Protein AF-E2CKY0-F1 (afdb_monomer)

Nearest PDB structures (foldseek):
  1y82-assembly2_D  TM=6.711E-01  e=2.350E+00  Pyrococcus furiosus

Solvent-accessible surface area (backbone atoms only — not comparable to full-atom values): 5049 Å² total; per-residue (Å²): 132,88,82,55,73,88,53,53,86,46,39,42,77,46,92,91,43,99,62,66,40,72,28,69,67,52,54,51,50,52,48,26,45,76,68,63,34,68,43,75,38,84,72,47,70,72,50,56,60,44,34,77,80,50,74,56,69,37,81,41,46,66,75,83,44,71,77,82,75,67,78,75,74,82,80,80,81,130

Mean predicted aligned error: 12.24 Å

Secondary structure (DSSP, 8-state):
----GGGGGGEE--TTSSSPEEPHHHHHHHHHHHHTPPEE-S--HHHHHHHTTS--S-EE-TTTS-------------

Structure (mmCIF, N/CA/C/O backbone):
data_AF-E2CKY0-F1
#
_entry.id   AF-E2CKY0-F1
#
loop_
_atom_site.group_PDB
_atom_site.id
_atom_site.type_symbol
_atom_site.label_atom_id
_atom_site.label_alt_id
_atom_site.label_comp_id
_atom_site.label_asym_id
_atom_site.label_entity_id
_atom_site.label_seq_id
_atom_site.pdbx_PDB_ins_code
_atom_site.Cartn_x
_atom_site.Cartn_y
_atom_site.Cartn_z
_atom_site.occupancy
_atom_site.B_iso_or_equiv
_atom_site.auth_seq_id
_atom_site.auth_comp_id
_atom_site.auth_asym_id
_atom_site.auth_atom_id
_atom_site.pdbx_P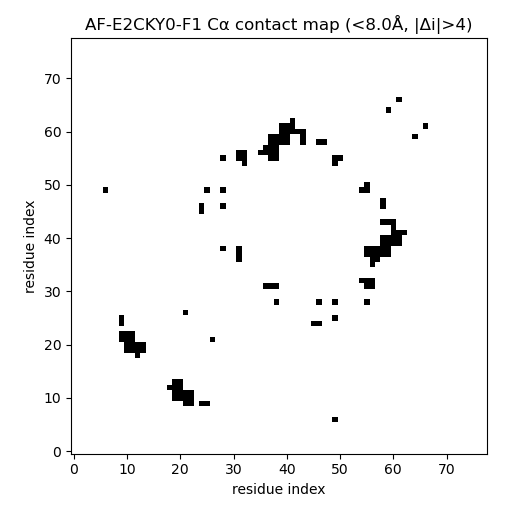DB_model_num
ATOM 1 N N . MET A 1 1 ? -12.472 -0.978 12.057 1.00 44.25 1 MET A N 1
ATOM 2 C CA . MET A 1 1 ? -11.111 -0.405 11.960 1.00 44.25 1 MET A CA 1
ATOM 3 C C . MET A 1 1 ? -10.161 -1.404 12.587 1.00 44.25 1 MET A C 1
ATOM 5 O O . MET A 1 1 ? -10.378 -1.768 13.733 1.00 44.25 1 MET A O 1
ATOM 9 N N . THR A 1 2 ? -9.208 -1.939 11.827 1.00 43.94 2 THR A N 1
ATOM 10 C CA . THR A 1 2 ? -8.272 -2.964 12.311 1.00 43.94 2 THR A CA 1
ATOM 11 C C . THR A 1 2 ? -7.272 -2.330 13.276 1.00 43.94 2 THR A C 1
ATOM 13 O O . THR A 1 2 ? -6.427 -1.532 12.875 1.00 43.94 2 THR A O 1
ATOM 16 N N . SER A 1 3 ? -7.404 -2.659 14.559 1.00 50.78 3 SER A N 1
ATOM 17 C CA . SER A 1 3 ? -6.585 -2.165 15.672 1.00 50.78 3 SER A CA 1
ATOM 18 C C . SER A 1 3 ? -5.255 -2.919 15.789 1.00 50.78 3 SER A C 1
ATOM 20 O O . SER A 1 3 ? -4.889 -3.362 16.876 1.00 50.78 3 SER A O 1
ATOM 22 N N . GLU A 1 4 ? -4.538 -3.105 14.681 1.00 61.75 4 GLU A N 1
ATOM 23 C CA . GLU A 1 4 ? -3.233 -3.769 14.707 1.00 61.75 4 GLU A CA 1
ATOM 24 C C . GLU A 1 4 ? -2.196 -2.839 15.341 1.00 61.75 4 GLU A C 1
ATOM 26 O O . GLU A 1 4 ? -1.767 -1.847 14.744 1.00 61.75 4 GLU A O 1
ATOM 31 N N . SER A 1 5 ? -1.808 -3.133 16.590 1.00 60.19 5 SER A N 1
ATOM 32 C CA . SER A 1 5 ? -0.887 -2.288 17.367 1.00 60.19 5 SER A CA 1
ATOM 33 C C . SER A 1 5 ? 0.463 -2.091 16.671 1.00 60.19 5 SER A C 1
ATOM 35 O O . SER A 1 5 ? 1.096 -1.059 16.880 1.00 60.19 5 SER A O 1
ATOM 37 N N . ALA A 1 6 ? 0.870 -3.021 15.803 1.00 60.94 6 ALA A N 1
ATOM 38 C CA . ALA A 1 6 ? 2.100 -2.930 15.023 1.00 60.94 6 ALA A CA 1
ATOM 39 C C . ALA A 1 6 ? 2.095 -1.811 13.967 1.00 60.94 6 ALA A C 1
ATOM 41 O O . ALA A 1 6 ? 3.158 -1.342 13.566 1.00 60.94 6 ALA A O 1
ATOM 42 N N . LEU A 1 7 ? 0.916 -1.351 13.540 1.00 61.19 7 LEU A N 1
ATOM 43 C CA . LEU A 1 7 ? 0.775 -0.297 12.535 1.00 61.19 7 LEU A CA 1
ATOM 44 C C . LEU A 1 7 ? 0.523 1.076 13.161 1.00 61.19 7 LEU A C 1
ATOM 46 O O . LEU A 1 7 ? 0.421 2.050 12.426 1.00 61.19 7 LEU A O 1
ATOM 50 N N . LYS A 1 8 ? 0.485 1.201 14.497 1.00 64.94 8 LYS A N 1
ATOM 51 C CA . LYS A 1 8 ? 0.319 2.497 15.187 1.00 64.94 8 LYS A CA 1
ATOM 52 C C . LYS A 1 8 ? 1.418 3.505 14.842 1.00 64.94 8 LYS A C 1
ATOM 54 O O . LYS A 1 8 ? 1.139 4.695 14.782 1.00 64.94 8 LYS A O 1
ATOM 59 N N . ASN A 1 9 ? 2.632 3.041 14.542 1.00 65.12 9 ASN A N 1
ATOM 60 C CA . ASN A 1 9 ? 3.729 3.903 14.079 1.00 65.12 9 ASN A CA 1
ATOM 61 C C . ASN A 1 9 ? 3.456 4.522 12.695 1.00 65.12 9 ASN A C 1
ATOM 63 O O . ASN A 1 9 ? 4.075 5.515 12.319 1.00 65.12 9 ASN A O 1
ATOM 67 N N . LEU A 1 10 ? 2.510 3.954 11.943 1.00 61.75 10 LEU A N 1
ATOM 68 C CA . LEU A 1 10 ? 2.024 4.487 10.676 1.00 61.75 10 LEU A CA 1
ATOM 69 C C . LEU A 1 10 ? 0.801 5.395 10.853 1.00 61.75 10 LEU A C 1
ATOM 71 O O . LEU A 1 10 ? 0.126 5.691 9.873 1.00 61.75 10 LEU A O 1
ATOM 75 N N . TRP A 1 11 ? 0.493 5.843 12.069 1.00 65.94 11 TRP A N 1
ATOM 76 C CA . TRP A 1 11 ? -0.549 6.834 12.326 1.00 65.94 11 TRP A CA 1
ATOM 77 C C . TRP A 1 11 ? 0.105 8.175 12.665 1.00 65.94 11 TRP A C 1
ATOM 79 O O . TRP A 1 11 ? 1.024 8.245 13.479 1.00 65.94 11 TRP A O 1
ATOM 89 N N . ILE A 1 12 ? -0.345 9.251 12.019 1.00 65.00 12 ILE A N 1
ATOM 90 C CA . ILE A 1 12 ? 0.090 10.612 12.338 1.00 65.00 12 ILE A CA 1
ATOM 91 C C . ILE A 1 12 ? -0.799 11.125 13.467 1.00 65.00 12 ILE A C 1
ATOM 93 O O . ILE A 1 12 ? -2.008 11.285 13.294 1.00 65.00 12 ILE A O 1
ATOM 97 N N . ASN A 1 13 ? -0.187 11.423 14.612 1.00 62.19 13 ASN A N 1
ATOM 98 C CA . ASN A 1 13 ? -0.789 12.303 15.607 1.00 62.19 13 ASN A CA 1
ATOM 99 C C . ASN A 1 13 ? -0.681 13.742 15.084 1.00 62.19 13 ASN A C 1
ATOM 101 O O . ASN A 1 13 ? 0.299 14.430 15.363 1.00 62.19 13 ASN A O 1
ATOM 105 N N . ASP A 1 14 ? -1.654 14.189 14.289 1.00 62.25 14 ASP A N 1
ATOM 106 C CA . ASP A 1 14 ? -1.776 15.609 13.963 1.00 62.25 14 ASP A CA 1
ATOM 107 C C . AS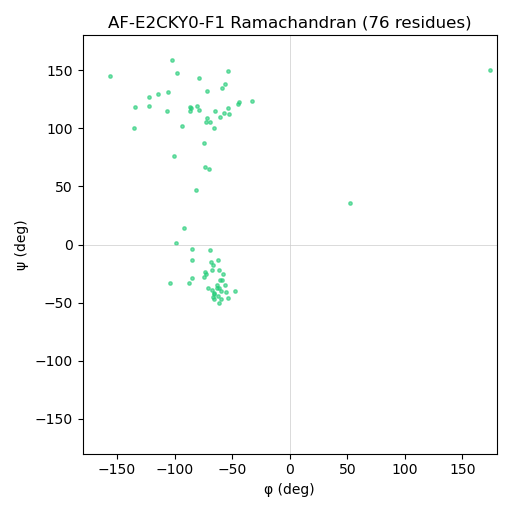P A 1 14 ? -2.433 16.312 15.16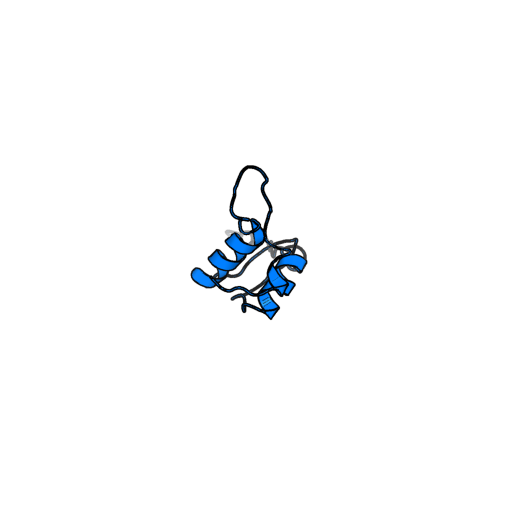5 1.00 62.25 14 ASP A C 1
ATOM 109 O O . ASP A 1 14 ? -3.592 16.014 15.471 1.00 62.25 14 ASP A O 1
ATOM 113 N N . PRO A 1 15 ? -1.739 17.241 15.852 1.00 62.22 15 PRO A N 1
ATOM 114 C CA . PRO A 1 15 ? -2.268 17.934 17.028 1.00 62.22 15 PRO A CA 1
ATOM 115 C C . PRO A 1 15 ? -3.518 18.782 16.735 1.00 62.22 15 PRO A C 1
ATOM 117 O O . PRO A 1 15 ? -4.206 19.200 17.665 1.00 62.22 15 PRO A O 1
ATOM 120 N N . ARG A 1 16 ? -3.837 19.039 15.461 1.00 65.50 16 ARG A N 1
ATOM 121 C CA . ARG A 1 16 ? -5.054 19.742 15.026 1.00 65.50 16 ARG A CA 1
ATOM 122 C C . ARG A 1 16 ? -6.257 18.806 14.896 1.00 65.50 16 ARG A C 1
ATOM 124 O O . ARG A 1 16 ? -7.388 19.279 14.801 1.00 65.50 16 ARG A O 1
ATOM 131 N N . THR A 1 17 ? -6.038 17.493 14.912 1.00 58.00 17 THR A N 1
ATOM 132 C CA . THR A 1 17 ? -7.084 16.474 14.799 1.00 58.00 17 THR A CA 1
ATOM 133 C C . THR A 1 17 ? -7.176 15.670 16.095 1.00 58.00 17 THR A C 1
ATOM 135 O O . THR A 1 17 ? -6.181 15.174 16.608 1.00 58.00 17 THR A O 1
ATOM 138 N N . LYS A 1 18 ? -8.385 15.514 16.655 1.00 53.22 18 LYS A N 1
ATOM 139 C CA . LYS A 1 18 ? -8.596 14.722 17.887 1.00 53.22 18 LYS A CA 1
ATOM 140 C C . LYS A 1 18 ? -8.379 13.217 17.695 1.00 53.22 18 LYS A C 1
ATOM 142 O O . LYS A 1 18 ? -8.302 12.489 18.679 1.00 53.22 18 LYS A O 1
ATOM 147 N N . ILE A 1 19 ? -8.346 12.753 16.449 1.00 56.75 19 ILE A N 1
ATOM 148 C CA . ILE A 1 19 ? -8.239 11.343 16.092 1.00 56.75 19 ILE A CA 1
ATOM 149 C C . ILE A 1 19 ? -6.989 11.214 15.227 1.00 56.75 19 ILE A C 1
ATOM 151 O O . ILE A 1 19 ? -6.953 11.848 14.172 1.00 56.75 19 ILE A O 1
ATOM 155 N N . PRO A 1 20 ? -5.981 10.428 15.639 1.00 57.16 20 PRO A N 1
ATOM 156 C CA . PRO A 1 20 ? -4.838 10.182 14.780 1.00 57.16 20 PRO A CA 1
ATOM 157 C C . PRO A 1 20 ? -5.289 9.611 13.439 1.00 57.16 20 PRO A C 1
ATOM 159 O O . PRO A 1 20 ? -6.202 8.789 13.377 1.00 57.16 20 PRO A O 1
ATOM 162 N N . GLY A 1 21 ? -4.676 10.091 12.365 1.00 57.69 21 GLY A N 1
ATOM 163 C CA . GLY A 1 21 ? -5.007 9.692 11.003 1.00 57.69 21 GLY A CA 1
ATOM 164 C C . GLY A 1 21 ? -3.992 8.696 10.445 1.00 57.69 21 GLY A C 1
ATOM 165 O O . GLY A 1 21 ? -2.852 8.655 10.912 1.00 57.69 21 GLY A O 1
ATOM 166 N N . P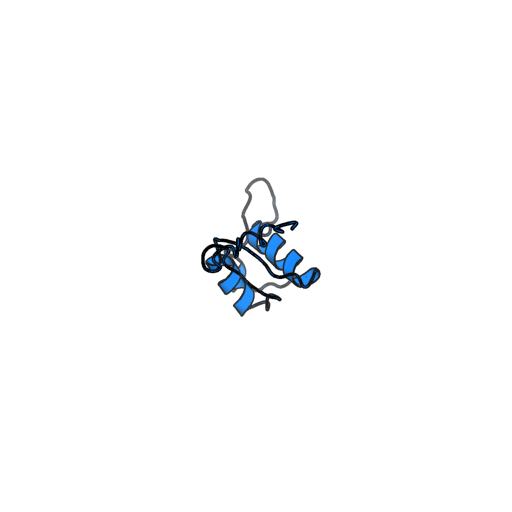RO A 1 22 ? -4.354 7.907 9.423 1.00 62.16 22 PRO A N 1
ATOM 167 C CA . PRO A 1 22 ? -3.383 7.083 8.710 1.00 62.16 22 PRO A CA 1
ATOM 168 C C . PRO A 1 22 ? -2.280 7.966 8.094 1.00 62.16 22 PRO A C 1
ATOM 170 O O . PRO A 1 22 ? -2.580 8.981 7.463 1.00 62.16 22 PRO A O 1
ATOM 173 N N . ARG A 1 23 ? -0.999 7.579 8.223 1.00 72.62 23 ARG A N 1
ATOM 174 C CA . ARG A 1 23 ? 0.083 8.134 7.384 1.00 72.62 23 ARG A CA 1
ATOM 175 C C . ARG A 1 23 ? -0.315 7.954 5.926 1.00 72.62 23 ARG A C 1
ATOM 177 O O . ARG A 1 23 ? -0.947 6.959 5.572 1.00 72.62 23 ARG A O 1
ATOM 184 N N . GLN A 1 24 ? 0.125 8.876 5.071 1.00 77.25 24 GLN A N 1
ATOM 185 C CA . GLN A 1 24 ? -0.091 8.794 3.622 1.00 77.25 24 GLN A CA 1
ATOM 186 C C . GLN A 1 24 ? 0.255 7.399 3.075 1.00 77.25 24 GLN A C 1
ATOM 188 O O . GLN A 1 24 ? -0.525 6.842 2.315 1.00 77.25 24 GLN A O 1
ATOM 193 N N . ALA A 1 25 ? 1.340 6.780 3.558 1.00 76.69 25 ALA A N 1
ATOM 194 C CA . ALA A 1 25 ? 1.721 5.413 3.200 1.00 76.69 25 ALA A CA 1
ATOM 195 C C . ALA A 1 25 ? 0.614 4.370 3.460 1.00 76.69 25 ALA A C 1
ATOM 197 O O . ALA A 1 25 ? 0.369 3.516 2.614 1.00 76.69 25 ALA A O 1
ATOM 198 N N . LEU A 1 26 ? -0.109 4.461 4.581 1.00 81.88 26 LEU A N 1
ATOM 199 C CA . LEU A 1 26 ? -1.194 3.529 4.898 1.00 81.88 26 LEU A CA 1
ATOM 200 C C . LEU A 1 26 ? -2.414 3.753 3.992 1.00 81.88 26 LEU A C 1
ATOM 202 O O . LEU A 1 26 ? -3.037 2.788 3.556 1.00 81.88 26 LEU A O 1
ATOM 206 N N . ALA A 1 27 ? -2.727 5.009 3.658 1.00 84.38 27 ALA A N 1
ATOM 207 C CA . ALA A 1 27 ? -3.794 5.327 2.707 1.00 84.38 27 ALA A CA 1
ATOM 208 C C . ALA A 1 27 ? -3.466 4.826 1.288 1.00 84.38 27 ALA A C 1
ATOM 210 O O . ALA A 1 27 ? -4.326 4.255 0.614 1.00 84.38 27 ALA A O 1
ATOM 211 N N . ILE A 1 28 ? -2.214 4.985 0.851 1.00 86.00 28 ILE A N 1
ATOM 212 C CA . ILE A 1 28 ? -1.744 4.488 -0.446 1.00 86.00 28 ILE A CA 1
ATOM 213 C C . ILE A 1 28 ? -1.785 2.953 -0.462 1.00 86.00 28 ILE A C 1
ATOM 215 O O . ILE A 1 28 ? -2.337 2.374 -1.396 1.00 86.00 28 ILE A O 1
ATOM 219 N N . ALA A 1 29 ? -1.285 2.287 0.583 1.00 87.31 29 ALA A N 1
ATOM 220 C CA . ALA A 1 29 ? -1.319 0.829 0.688 1.00 87.31 29 ALA A CA 1
ATOM 221 C C . ALA A 1 29 ? -2.754 0.281 0.661 1.00 87.31 29 ALA A C 1
ATOM 223 O O . ALA A 1 29 ? -3.059 -0.625 -0.111 1.00 87.31 29 ALA A O 1
ATOM 224 N N . ALA A 1 30 ? -3.664 0.880 1.435 1.00 87.50 30 ALA A N 1
ATOM 225 C CA . ALA A 1 30 ? -5.075 0.505 1.429 1.00 87.50 30 ALA A CA 1
ATOM 226 C C . ALA A 1 30 ? -5.706 0.674 0.038 1.00 87.50 30 ALA A C 1
ATOM 228 O O . ALA A 1 30 ? -6.464 -0.186 -0.407 1.00 87.50 30 ALA A O 1
ATOM 229 N N . THR A 1 31 ? -5.354 1.748 -0.675 1.00 89.12 31 THR A N 1
ATOM 230 C CA . THR A 1 31 ? -5.825 1.995 -2.044 1.00 89.12 31 THR A CA 1
ATOM 231 C C . THR A 1 31 ? -5.295 0.944 -3.019 1.00 89.12 31 THR A C 1
ATOM 233 O O . THR A 1 31 ? -6.056 0.432 -3.842 1.00 89.12 31 THR A O 1
ATOM 236 N N . ALA A 1 32 ? -4.017 0.573 -2.917 1.00 90.25 32 ALA A N 1
ATOM 237 C CA . ALA A 1 32 ? -3.412 -0.464 -3.750 1.00 90.25 32 ALA A CA 1
ATOM 238 C C . ALA A 1 32 ? -4.081 -1.829 -3.522 1.00 90.25 32 ALA A C 1
ATOM 240 O O . ALA A 1 32 ? -4.465 -2.489 -4.484 1.00 90.25 32 ALA A O 1
ATOM 241 N N . ILE A 1 33 ? -4.326 -2.205 -2.262 1.00 88.56 33 ILE A N 1
ATOM 242 C CA . ILE A 1 33 ? -5.035 -3.444 -1.907 1.00 88.56 33 ILE A CA 1
ATOM 243 C C . ILE A 1 33 ? -6.464 -3.428 -2.461 1.00 88.56 33 ILE A C 1
ATOM 245 O O . ILE A 1 33 ? -6.879 -4.371 -3.134 1.00 88.56 33 ILE A O 1
ATOM 249 N N . ALA A 1 34 ? -7.214 -2.349 -2.216 1.00 91.62 34 ALA A N 1
ATOM 250 C CA . ALA A 1 34 ? -8.608 -2.235 -2.642 1.00 91.62 34 ALA A CA 1
ATOM 251 C C . ALA A 1 34 ? -8.761 -2.268 -4.171 1.00 91.62 34 ALA A C 1
ATOM 253 O O . ALA A 1 34 ? -9.693 -2.879 -4.690 1.00 91.62 34 ALA A O 1
ATOM 254 N N . SER A 1 35 ? -7.825 -1.646 -4.890 1.00 91.12 35 SER A N 1
ATOM 255 C CA . SER A 1 35 ? -7.793 -1.638 -6.357 1.00 91.12 35 SER A CA 1
ATOM 256 C C . SER A 1 35 ? -7.111 -2.864 -6.971 1.00 91.12 35 SER A C 1
ATOM 258 O O . SER A 1 35 ? -7.089 -2.983 -8.192 1.00 91.12 35 SER A O 1
ATOM 260 N N . ARG A 1 36 ? -6.556 -3.771 -6.152 1.00 89.62 36 ARG A N 1
ATOM 261 C CA . ARG A 1 36 ? -5.714 -4.901 -6.586 1.00 89.62 36 ARG A CA 1
ATOM 262 C C . ARG A 1 36 ? -4.555 -4.473 -7.497 1.00 89.62 36 ARG A C 1
ATOM 264 O O . ARG A 1 36 ? -4.192 -5.190 -8.425 1.00 89.62 36 ARG A O 1
ATOM 271 N N . SER A 1 37 ? -3.983 -3.303 -7.229 1.00 90.94 37 SER A N 1
ATOM 272 C CA . SER A 1 37 ? -2.901 -2.723 -8.026 1.00 90.94 37 SER A CA 1
ATOM 273 C C . SER A 1 37 ? -1.536 -2.998 -7.408 1.00 90.94 37 SER A C 1
ATOM 275 O O . SER A 1 37 ? -1.387 -3.020 -6.185 1.00 90.94 37 SER A O 1
ATOM 277 N N . CYS A 1 38 ? -0.522 -3.149 -8.261 1.00 89.38 38 CYS A N 1
ATOM 278 C CA . CYS A 1 38 ? 0.867 -3.210 -7.821 1.00 89.38 38 CYS A CA 1
ATOM 279 C C . CYS A 1 38 ? 1.331 -1.827 -7.352 1.00 89.38 38 CYS A C 1
ATOM 281 O O . CYS A 1 38 ? 1.153 -0.827 -8.050 1.00 89.38 38 CYS A O 1
ATOM 283 N N . LEU A 1 39 ? 1.956 -1.776 -6.181 1.00 88.06 39 LEU A N 1
ATOM 284 C CA . LEU A 1 39 ? 2.517 -0.559 -5.625 1.00 88.06 39 LEU A CA 1
ATOM 285 C C . LEU A 1 39 ? 3.945 -0.361 -6.147 1.00 88.06 39 LEU A C 1
ATOM 287 O O . LEU A 1 39 ? 4.821 -1.180 -5.884 1.00 88.06 39 LEU A O 1
ATOM 291 N N . VAL A 1 40 ? 4.192 0.731 -6.872 1.00 89.44 40 VAL A N 1
ATOM 292 C CA . VAL A 1 40 ? 5.530 1.084 -7.373 1.00 89.44 40 VAL A CA 1
ATOM 293 C C . VAL A 1 40 ? 6.064 2.261 -6.565 1.00 89.44 40 VAL A C 1
ATOM 295 O O . VAL A 1 40 ? 5.497 3.351 -6.603 1.00 89.44 40 VAL A O 1
ATOM 298 N N . THR A 1 41 ? 7.139 2.059 -5.807 1.00 85.44 41 THR A N 1
ATOM 299 C CA . THR A 1 41 ? 7.698 3.094 -4.926 1.00 85.44 41 THR A CA 1
ATOM 300 C C . THR A 1 41 ? 9.173 2.853 -4.636 1.00 85.44 41 THR A C 1
ATOM 302 O O . THR A 1 41 ? 9.602 1.718 -4.477 1.00 85.44 41 THR A O 1
ATOM 305 N N . ARG A 1 42 ? 9.957 3.931 -4.515 1.00 82.62 42 ARG A N 1
ATOM 306 C CA . ARG A 1 42 ? 11.369 3.849 -4.093 1.00 82.62 42 ARG A CA 1
ATOM 307 C C . ARG A 1 42 ? 11.533 3.530 -2.612 1.00 82.62 42 ARG A C 1
ATOM 309 O O . ARG A 1 42 ? 12.574 3.043 -2.199 1.00 82.62 42 ARG A O 1
ATOM 316 N N . ASN A 1 43 ? 10.531 3.861 -1.804 1.00 79.19 43 ASN A N 1
ATOM 317 C CA . ASN A 1 43 ? 10.579 3.658 -0.364 1.00 79.19 43 ASN A CA 1
ATOM 318 C C . ASN A 1 43 ? 9.786 2.400 -0.016 1.00 79.19 43 ASN A C 1
ATOM 320 O O . ASN A 1 43 ? 8.638 2.514 0.404 1.00 79.19 43 ASN A O 1
ATOM 324 N N . THR A 1 44 ? 10.356 1.218 -0.264 1.00 84.69 44 THR A N 1
ATOM 325 C CA . THR A 1 44 ? 9.678 -0.072 -0.043 1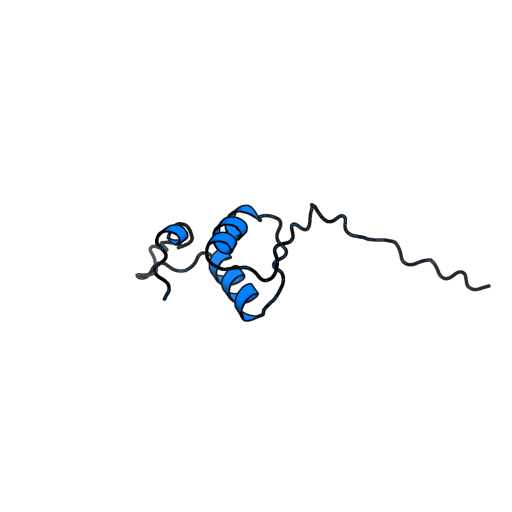.00 84.69 44 THR A CA 1
ATOM 326 C C . THR A 1 44 ? 9.576 -0.443 1.432 1.00 84.69 44 THR A C 1
ATOM 328 O O . THR A 1 44 ? 8.602 -1.081 1.813 1.00 84.69 44 THR A O 1
ATOM 331 N N . SER A 1 45 ? 10.500 0.023 2.279 1.00 82.12 45 SER A N 1
ATOM 332 C CA . SER A 1 45 ? 10.610 -0.391 3.688 1.00 82.12 45 SER A CA 1
ATOM 333 C C . SER A 1 45 ? 9.311 -0.229 4.495 1.00 82.12 45 SER A C 1
ATOM 335 O O . SER A 1 45 ? 8.887 -1.157 5.183 1.00 82.12 45 SER A O 1
ATOM 337 N N . ASP A 1 46 ? 8.628 0.916 4.366 1.00 78.00 46 ASP A N 1
ATOM 338 C CA . ASP A 1 46 ? 7.339 1.148 5.037 1.00 78.00 46 ASP A CA 1
ATOM 339 C C . ASP A 1 46 ? 6.255 0.162 4.553 1.00 78.00 46 ASP A C 1
ATOM 341 O O . ASP A 1 46 ? 5.401 -0.267 5.329 1.00 78.00 46 ASP A O 1
ATOM 345 N N . TYR A 1 47 ? 6.283 -0.208 3.270 1.00 84.44 47 TYR A N 1
ATOM 346 C CA . TYR A 1 4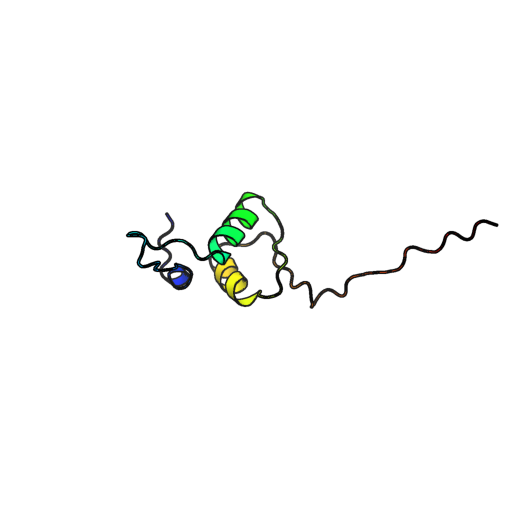7 ? 5.281 -1.075 2.648 1.00 84.44 47 TYR A CA 1
ATOM 347 C C . TYR A 1 47 ? 5.575 -2.559 2.846 1.00 84.44 47 TYR A C 1
ATOM 349 O O . TYR A 1 47 ? 4.631 -3.328 2.953 1.00 84.44 47 TYR A O 1
ATOM 357 N N . GLU A 1 48 ? 6.837 -2.960 2.989 1.00 86.44 48 GLU A N 1
ATOM 358 C CA . GLU A 1 48 ? 7.227 -4.312 3.411 1.00 86.44 48 GLU A CA 1
ATOM 359 C C . GLU A 1 48 ? 6.699 -4.626 4.817 1.00 86.44 48 GLU A C 1
ATOM 361 O O . GLU A 1 48 ? 6.252 -5.739 5.103 1.00 86.44 48 GLU A O 1
ATOM 366 N N . GLN A 1 49 ? 6.702 -3.630 5.710 1.00 82.94 49 GLN A N 1
ATOM 367 C CA . GLN A 1 49 ? 6.101 -3.784 7.030 1.00 82.94 49 GLN A CA 1
ATOM 368 C C . GLN A 1 49 ? 4.579 -3.936 6.940 1.00 82.94 49 GLN A C 1
ATOM 370 O O . GLN A 1 49 ? 4.019 -4.738 7.683 1.00 82.94 49 GLN A O 1
ATOM 375 N N . ILE A 1 50 ? 3.916 -3.197 6.044 1.00 84.50 50 ILE A N 1
ATOM 376 C CA . ILE A 1 50 ? 2.471 -3.331 5.809 1.00 84.50 50 ILE A CA 1
ATOM 377 C C . ILE A 1 50 ? 2.151 -4.696 5.193 1.00 84.50 50 ILE A C 1
ATOM 379 O O . ILE A 1 50 ? 1.241 -5.352 5.687 1.00 84.50 50 ILE A O 1
ATOM 383 N N . ASP A 1 51 ? 2.917 -5.141 4.195 1.00 85.81 51 ASP A N 1
ATOM 384 C CA . ASP A 1 51 ? 2.737 -6.408 3.472 1.00 85.81 51 ASP A CA 1
ATOM 385 C C . ASP A 1 51 ? 2.727 -7.625 4.408 1.00 85.81 51 ASP A C 1
ATOM 387 O O . ASP A 1 51 ? 1.932 -8.551 4.248 1.00 85.81 51 ASP A O 1
ATOM 391 N N . ARG A 1 52 ? 3.534 -7.568 5.476 1.00 84.81 52 ARG A N 1
ATOM 392 C CA . ARG A 1 52 ? 3.566 -8.596 6.526 1.00 84.81 52 ARG A CA 1
ATOM 393 C C . ARG A 1 52 ? 2.227 -8.777 7.254 1.00 84.81 52 ARG A C 1
ATOM 395 O O . ARG A 1 52 ? 1.954 -9.875 7.731 1.00 84.81 52 ARG A O 1
ATOM 402 N N . TYR A 1 53 ? 1.421 -7.721 7.378 1.00 83.75 53 TYR A N 1
ATOM 403 C CA . TYR A 1 53 ? 0.110 -7.762 8.046 1.00 83.75 53 TYR A CA 1
ATOM 404 C C . TYR A 1 53 ? -1.057 -7.772 7.051 1.00 83.75 53 TYR A C 1
ATOM 406 O O . TYR A 1 53 ? -2.092 -8.379 7.316 1.00 83.75 53 TYR A O 1
ATOM 414 N N . PHE A 1 54 ? -0.895 -7.102 5.913 1.00 82.75 54 PHE A N 1
ATOM 415 C CA . PHE A 1 54 ? -1.882 -6.956 4.854 1.00 82.75 54 PHE A CA 1
ATOM 416 C C . PHE A 1 54 ? -1.204 -7.191 3.510 1.00 82.75 54 PHE A C 1
ATOM 418 O O . PHE A 1 54 ? -0.567 -6.281 2.984 1.00 82.75 54 PHE A O 1
ATOM 425 N N . SER A 1 55 ? -1.377 -8.394 2.957 1.00 84.44 55 SER A N 1
ATOM 426 C CA . SER A 1 55 ? -0.750 -8.784 1.694 1.00 84.44 55 SER A CA 1
ATOM 427 C C . SER A 1 55 ? -1.051 -7.775 0.589 1.00 84.44 55 SER A C 1
ATOM 429 O O . SER A 1 55 ? -2.207 -7.566 0.203 1.00 84.44 55 SER A O 1
ATOM 431 N N . LEU A 1 56 ? 0.005 -7.149 0.085 1.00 88.31 56 LEU A N 1
ATOM 432 C CA . LEU A 1 56 ? -0.049 -6.246 -1.043 1.00 88.31 56 LEU A CA 1
ATOM 433 C C . LEU A 1 56 ? -0.119 -7.068 -2.338 1.00 88.31 56 LEU A C 1
ATOM 435 O O . LEU A 1 56 ? 0.536 -8.102 -2.456 1.00 88.31 56 LEU A O 1
ATOM 439 N N . PRO A 1 57 ? -0.876 -6.612 -3.353 1.00 87.62 57 PRO A N 1
ATOM 440 C CA . PRO A 1 57 ? -0.947 -7.298 -4.648 1.00 87.62 57 PRO A CA 1
ATOM 441 C C . PRO A 1 57 ? 0.405 -7.369 -5.374 1.00 87.62 57 PRO A C 1
ATOM 443 O O . PRO A 1 57 ? 0.599 -8.199 -6.257 1.00 87.62 57 PRO A O 1
ATOM 446 N N . GLY A 1 58 ? 1.320 -6.468 -5.020 1.00 88.44 58 GLY A N 1
ATOM 447 C CA . GLY A 1 58 ? 2.688 -6.410 -5.506 1.00 88.44 58 GLY A CA 1
ATOM 448 C C . GLY A 1 58 ? 3.381 -5.155 -4.986 1.00 88.44 58 GLY A C 1
ATOM 449 O O . GLY A 1 58 ? 2.728 -4.131 -4.761 1.00 88.44 58 GLY A O 1
ATOM 450 N N . LEU A 1 59 ? 4.696 -5.239 -4.802 1.00 89.31 59 LEU A N 1
ATOM 451 C CA . LEU A 1 59 ? 5.553 -4.134 -4.385 1.00 89.31 59 LEU A CA 1
ATOM 452 C C . LEU A 1 59 ? 6.798 -4.118 -5.274 1.00 89.31 59 LEU A C 1
ATOM 454 O O . LEU A 1 59 ? 7.554 -5.084 -5.299 1.00 89.31 59 LEU A O 1
ATOM 458 N N . ILE A 1 60 ? 6.985 -3.032 -6.019 1.00 88.50 60 ILE A N 1
ATOM 459 C CA . ILE A 1 60 ? 8.074 -2.867 -6.983 1.00 88.50 60 ILE A CA 1
ATOM 460 C C . ILE A 1 60 ? 8.884 -1.627 -6.618 1.00 88.50 60 ILE A C 1
ATOM 462 O O . ILE A 1 60 ? 8.341 -0.522 -6.525 1.00 88.50 60 ILE A O 1
ATOM 466 N N . ASN A 1 61 ? 10.198 -1.797 -6.488 1.00 86.06 61 ASN A N 1
ATOM 467 C CA . ASN A 1 61 ? 11.129 -0.681 -6.446 1.00 86.06 61 ASN A CA 1
ATOM 468 C C . ASN A 1 61 ? 11.521 -0.287 -7.882 1.00 86.06 61 ASN A C 1
ATOM 470 O O . ASN A 1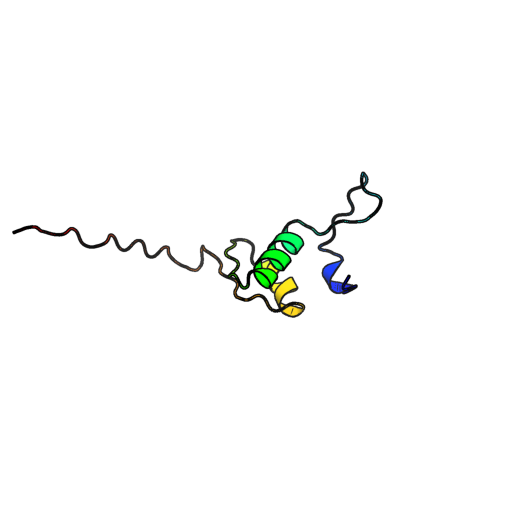 61 ? 12.181 -1.065 -8.569 1.00 86.06 61 ASN A O 1
ATOM 474 N N . PRO A 1 62 ? 11.165 0.917 -8.358 1.00 81.69 62 PRO A N 1
ATOM 475 C CA . PRO A 1 62 ? 11.454 1.337 -9.726 1.00 81.69 62 PRO A CA 1
ATOM 476 C C . PRO A 1 62 ? 12.948 1.576 -10.003 1.00 81.69 62 PRO A C 1
ATOM 478 O O . PRO A 1 62 ? 13.284 1.903 -11.132 1.00 81.69 62 PRO A O 1
ATOM 481 N N . ILE A 1 63 ? 13.831 1.489 -8.999 1.00 81.25 63 ILE A N 1
ATOM 482 C CA . ILE A 1 63 ? 15.290 1.532 -9.204 1.00 81.25 63 ILE A CA 1
ATOM 483 C C . ILE A 1 63 ? 15.857 0.136 -9.479 1.00 81.25 63 ILE A C 1
ATOM 485 O O . ILE A 1 63 ? 16.792 0.012 -10.262 1.00 81.25 63 ILE A O 1
ATOM 489 N N . ASP A 1 64 ? 15.280 -0.908 -8.880 1.00 69.88 64 ASP A N 1
ATOM 490 C CA . ASP A 1 64 ? 15.736 -2.290 -9.089 1.00 69.88 64 ASP A CA 1
ATOM 491 C C . ASP A 1 64 ? 15.322 -2.815 -10.471 1.00 69.88 64 ASP A C 1
ATOM 493 O O . ASP A 1 64 ? 15.956 -3.705 -11.036 1.00 69.88 64 ASP A O 1
ATOM 497 N N . HIS A 1 65 ? 14.268 -2.231 -11.041 1.00 58.62 65 HIS A N 1
ATOM 498 C CA . HIS A 1 65 ? 13.891 -2.445 -12.426 1.00 58.62 65 HIS A CA 1
ATOM 499 C C . HIS A 1 65 ? 14.526 -1.354 -13.284 1.00 58.62 65 HIS A C 1
ATOM 501 O O . HIS A 1 65 ? 14.014 -0.237 -13.343 1.00 58.62 65 HIS A O 1
ATOM 507 N N . GLU A 1 66 ? 15.621 -1.694 -13.974 1.00 52.12 66 GLU A N 1
ATOM 508 C CA . GLU A 1 66 ? 16.097 -0.918 -15.122 1.00 52.12 66 GLU A CA 1
ATOM 509 C C . GLU A 1 66 ? 14.875 -0.573 -15.987 1.00 52.12 66 GLU A C 1
ATOM 511 O O . GLU A 1 66 ? 14.137 -1.490 -16.384 1.00 52.12 66 GLU A O 1
ATOM 516 N N . PRO A 1 67 ? 14.596 0.715 -16.263 1.00 50.31 67 PRO A N 1
ATOM 517 C CA . PRO A 1 67 ? 13.596 1.041 -17.252 1.00 50.31 67 PRO A CA 1
ATOM 518 C C . PRO A 1 67 ? 14.069 0.361 -18.529 1.00 50.31 67 PRO A C 1
ATOM 520 O O . PRO A 1 67 ? 15.112 0.706 -19.075 1.00 50.31 67 PRO A O 1
ATOM 523 N N . SER A 1 68 ? 13.325 -0.644 -18.991 1.00 47.69 68 SER A N 1
ATOM 524 C CA . SER 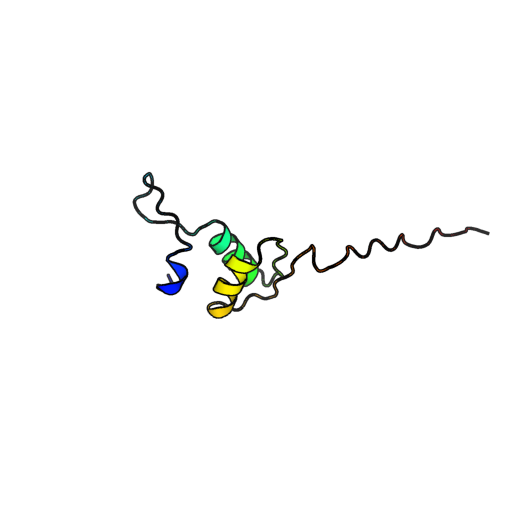A 1 68 ? 13.559 -1.255 -20.292 1.00 47.69 68 SER A CA 1
ATOM 525 C C . SER A 1 68 ? 13.149 -0.241 -21.362 1.00 47.69 68 SER A C 1
ATOM 527 O O . SER A 1 68 ? 12.196 -0.423 -22.109 1.00 47.69 68 SER A O 1
ATOM 529 N N . THR A 1 69 ? 13.858 0.883 -21.431 1.00 52.94 69 THR A N 1
ATOM 530 C CA . THR A 1 69 ? 13.951 1.711 -22.617 1.00 52.94 69 THR A CA 1
ATOM 531 C C . THR A 1 69 ? 14.842 0.952 -23.588 1.00 52.94 69 THR A C 1
ATOM 533 O O . THR A 1 69 ? 15.958 1.367 -23.881 1.00 52.94 69 THR A O 1
ATOM 536 N N . SER A 1 70 ? 14.364 -0.194 -24.080 1.00 46.59 70 SER A N 1
ATOM 537 C CA . SER A 1 70 ? 14.748 -0.584 -25.428 1.00 46.59 70 SER A CA 1
ATOM 538 C C . SER A 1 70 ? 14.146 0.480 -26.341 1.00 46.59 70 SER A C 1
ATOM 540 O O . SER A 1 70 ? 12.917 0.602 -26.372 1.00 46.59 70 SER A O 1
ATOM 542 N N . PRO A 1 71 ? 14.950 1.289 -27.053 1.00 54.25 71 PRO A N 1
ATOM 543 C CA . PRO A 1 71 ? 14.410 2.063 -28.150 1.00 54.25 71 PRO A CA 1
ATOM 544 C C . PRO A 1 71 ? 13.847 1.046 -29.142 1.00 54.25 71 PRO A C 1
ATOM 546 O O . PRO A 1 71 ? 14.581 0.260 -29.739 1.00 54.25 71 PRO A O 1
ATOM 549 N N . HIS A 1 72 ? 12.518 1.016 -29.228 1.00 48.66 72 HIS A N 1
ATOM 550 C CA . HIS A 1 72 ? 11.778 0.297 -30.248 1.00 48.66 72 HIS A CA 1
ATOM 551 C C . HIS A 1 72 ? 12.450 0.590 -31.588 1.00 48.66 72 HIS A C 1
ATOM 553 O O . HIS A 1 72 ? 12.633 1.754 -31.947 1.00 48.66 72 HIS A O 1
ATOM 559 N N . SER A 1 73 ? 12.893 -0.481 -32.242 1.00 50.28 73 SER A N 1
ATOM 560 C CA . SER A 1 73 ? 13.618 -0.496 -33.501 1.00 50.28 73 SER A CA 1
ATOM 561 C C . SER A 1 73 ? 13.182 0.637 -34.421 1.00 50.28 73 SER A C 1
ATOM 563 O O . SER A 1 73 ? 12.005 0.753 -34.765 1.00 50.28 73 SER A O 1
ATOM 565 N N . ALA A 1 74 ? 14.148 1.460 -34.829 1.00 50.59 74 ALA A N 1
ATOM 566 C CA . ALA A 1 74 ? 13.982 2.332 -35.974 1.00 50.59 74 ALA A CA 1
ATOM 567 C C . ALA A 1 74 ? 13.529 1.456 -37.148 1.00 50.59 74 ALA A C 1
ATOM 569 O O . ALA A 1 74 ? 14.259 0.572 -37.598 1.00 50.59 74 ALA A O 1
ATOM 570 N N . ILE A 1 75 ? 12.288 1.654 -37.583 1.00 56.81 75 ILE A N 1
ATOM 571 C CA . ILE A 1 75 ? 11.761 1.054 -38.800 1.00 56.81 75 ILE A CA 1
ATOM 572 C C . ILE A 1 75 ? 12.562 1.672 -39.948 1.00 56.81 75 ILE A C 1
ATOM 574 O O . ILE A 1 75 ? 12.323 2.810 -40.346 1.00 56.81 75 ILE A O 1
ATOM 578 N N . THR A 1 76 ? 13.552 0.932 -40.444 1.00 54.88 76 THR A N 1
ATOM 579 C CA . THR A 1 76 ? 14.195 1.205 -41.728 1.00 54.88 76 THR A CA 1
ATOM 580 C C . THR A 1 76 ? 13.173 0.900 -42.814 1.00 54.88 76 THR A C 1
ATOM 582 O O . THR A 1 76 ? 12.860 -0.262 -43.071 1.00 54.88 76 THR A O 1
ATOM 585 N N . ILE A 1 77 ? 12.614 1.948 -43.413 1.00 63.09 77 ILE A N 1
ATOM 586 C CA . ILE A 1 77 ? 11.806 1.837 -44.627 1.00 63.09 77 ILE A CA 1
ATOM 587 C C . ILE A 1 77 ? 12.794 1.742 -45.795 1.00 63.09 77 ILE A C 1
ATOM 589 O O . ILE A 1 77 ? 13.642 2.622 -45.951 1.00 63.09 77 ILE A O 1
ATOM 593 N N . HIS A 1 78 ? 12.720 0.627 -46.523 1.00 63.03 78 HIS A N 1
ATOM 594 C CA . HIS A 1 78 ? 13.513 0.317 -47.715 1.00 63.03 78 HIS A CA 1
ATOM 595 C C . HIS A 1 78 ? 13.004 1.060 -48.953 1.00 63.03 78 HIS A C 1
ATOM 597 O O . HIS A 1 78 ? 11.772 1.273 -49.038 1.00 63.03 78 HIS A O 1
#

pLDDT: mean 72.02, std 14.96, range [43.94, 91.62]

Radius of gyration: 18.46 Å; Cα contacts (8 Å, |Δi|>4): 69; chains: 1; bounding box: 27×28×66 Å

Foldseek 3Di:
DDPPVLCVVQWDPDVVDPDTHGHPVVVVQVVQLVVLHAAEDQPCPNVVSVCVVPNGSHYHDVVVDDPPPPPDDDPPDD

Sequence (78 aa):
MTSESALKNLWINDPRTKIPGPRQALAIAATAIASR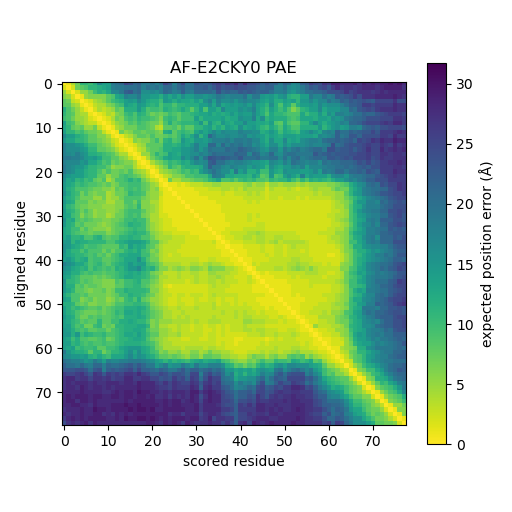SCLVTRNTSDYEQIDRYFSLPGLINPIDHEPSTSPHSAITIH